Protein AF-A0A1X1XC14-F1 (afdb_monomer)

Nearest PDB structures (foldseek):
  6lfa-assembly1_A-2  TM=9.780E-01  e=1.705E-02  Mycobacterium tuberculosis H37Rv
  1s1u-assembly1_B  TM=3.753E-01  e=6.904E+00  Human immunodeficiency virus 1
  8sts-assembly2_B  TM=3.053E-01  e=6.059E+00  Human immunodeficiency virus 1

Structure (mmCIF, N/CA/C/O backbone):
data_AF-A0A1X1XC14-F1
#
_entry.id   AF-A0A1X1XC14-F1
#
loop_
_atom_site.group_PDB
_atom_site.id
_atom_site.type_symbol
_atom_site.label_atom_id
_atom_site.label_alt_id
_atom_site.label_comp_id
_atom_site.label_asym_id
_atom_site.label_entity_id
_atom_site.label_seq_id
_atom_site.pdbx_PDB_ins_code
_atom_site.Cartn_x
_atom_site.Cartn_y
_atom_site.Cartn_z
_atom_site.occupancy
_atom_site.B_iso_or_equiv
_atom_site.auth_seq_id
_atom_site.auth_comp_id
_atom_site.auth_asym_id
_atom_site.auth_atom_id
_atom_site.pdbx_PDB_model_num
ATOM 1 N N . MET A 1 1 ? 21.213 -10.785 42.643 1.00 39.12 1 MET A N 1
ATOM 2 C CA . MET A 1 1 ? 22.080 -10.947 41.452 1.00 39.12 1 MET A CA 1
ATOM 3 C C . MET A 1 1 ? 21.983 -12.392 40.972 1.00 39.12 1 MET A C 1
ATOM 5 O O . MET A 1 1 ? 22.169 -13.241 41.832 1.00 39.12 1 MET A O 1
ATOM 9 N N . PRO A 1 2 ? 21.791 -12.717 39.679 1.00 50.91 2 PRO A N 1
ATOM 10 C CA . PRO A 1 2 ? 21.086 -12.012 38.606 1.00 50.91 2 PRO A CA 1
ATOM 11 C C . PRO A 1 2 ? 20.034 -12.882 37.859 1.00 50.91 2 PRO A C 1
ATOM 13 O O . PRO A 1 2 ? 20.055 -14.106 37.877 1.00 50.91 2 PRO A O 1
ATOM 16 N N . LEU A 1 3 ? 19.113 -12.162 37.211 1.00 58.91 3 LEU A N 1
ATOM 17 C CA . LEU A 1 3 ? 18.437 -12.394 35.928 1.00 58.91 3 LEU A CA 1
ATOM 18 C C . LEU A 1 3 ? 18.357 -13.814 35.339 1.00 58.91 3 LEU A C 1
ATOM 20 O O . LEU A 1 3 ? 19.341 -14.289 34.798 1.00 58.91 3 LEU A O 1
ATOM 24 N N . PHE A 1 4 ? 17.129 -14.314 35.161 1.00 53.38 4 PHE A N 1
ATOM 25 C CA . PHE A 1 4 ? 16.696 -14.895 33.879 1.00 53.38 4 PHE A CA 1
ATOM 26 C C . PHE A 1 4 ? 15.209 -14.592 33.660 1.00 53.38 4 PHE A C 1
ATOM 28 O O . PHE A 1 4 ? 14.324 -15.409 33.911 1.00 53.38 4 PHE A O 1
ATOM 35 N N . ARG A 1 5 ? 14.920 -13.373 33.184 1.00 64.69 5 ARG A N 1
ATOM 36 C CA . ARG A 1 5 ? 13.634 -13.073 32.547 1.00 64.69 5 ARG A CA 1
ATOM 37 C C . ARG A 1 5 ? 13.595 -13.918 31.276 1.00 64.69 5 ARG A C 1
ATOM 39 O O . ARG A 1 5 ? 14.237 -13.566 30.287 1.00 64.69 5 ARG A O 1
ATOM 46 N N . LYS A 1 6 ? 12.917 -15.072 31.345 1.00 59.19 6 LYS A N 1
ATOM 47 C CA . LYS A 1 6 ? 12.575 -15.882 30.173 1.00 59.19 6 LYS A CA 1
ATOM 48 C C . LYS A 1 6 ? 12.054 -14.924 29.111 1.00 59.19 6 LYS A C 1
ATOM 50 O O . LYS A 1 6 ? 11.140 -14.145 29.376 1.00 59.19 6 LYS A O 1
ATOM 55 N N . ARG A 1 7 ? 12.714 -14.943 27.955 1.00 55.62 7 ARG A N 1
ATOM 56 C CA . ARG A 1 7 ? 12.279 -14.231 26.761 1.00 55.62 7 ARG A CA 1
ATOM 57 C C . ARG A 1 7 ? 10.810 -14.569 26.565 1.00 55.62 7 ARG A C 1
ATOM 59 O O . ARG A 1 7 ? 10.479 -15.7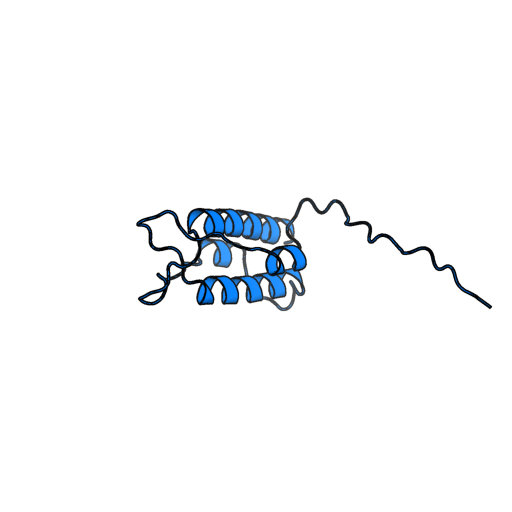33 26.354 1.00 55.62 7 ARG A O 1
ATOM 66 N N . GLN A 1 8 ? 9.958 -13.559 26.704 1.00 43.19 8 GLN A N 1
ATOM 67 C CA . GLN A 1 8 ? 8.613 -13.601 26.171 1.00 43.19 8 GLN A CA 1
ATOM 68 C C . GLN A 1 8 ? 8.830 -13.837 24.676 1.00 43.19 8 GLN A C 1
ATOM 70 O O . GLN A 1 8 ? 9.283 -12.942 23.962 1.00 43.19 8 GLN A O 1
ATOM 75 N N . ALA A 1 9 ? 8.655 -15.081 24.230 1.00 45.94 9 ALA A N 1
ATOM 76 C CA . ALA A 1 9 ? 8.328 -15.313 22.842 1.00 45.94 9 ALA A CA 1
ATOM 77 C C . ALA A 1 9 ? 7.111 -14.423 22.613 1.00 45.94 9 ALA A C 1
ATOM 79 O O . ALA A 1 9 ? 6.122 -14.554 23.337 1.00 45.94 9 ALA A O 1
ATOM 80 N N . ALA A 1 10 ? 7.243 -13.435 21.733 1.00 47.22 10 ALA A N 1
ATOM 81 C CA . ALA A 1 10 ? 6.074 -12.789 21.187 1.00 47.22 10 ALA A CA 1
ATOM 82 C C . ALA A 1 10 ? 5.247 -13.940 20.614 1.00 47.22 10 ALA A C 1
ATOM 84 O O . ALA A 1 10 ? 5.643 -14.556 19.626 1.00 47.22 10 ALA A O 1
ATOM 85 N N . GLU A 1 11 ? 4.187 -14.325 21.324 1.00 40.16 11 GLU A N 1
ATOM 86 C CA . GLU A 1 11 ? 3.065 -15.004 20.706 1.00 40.16 11 GLU A CA 1
ATOM 87 C C . GLU A 1 11 ? 2.705 -14.106 19.536 1.00 40.16 11 GLU A C 1
ATOM 89 O O . GLU A 1 11 ? 2.162 -13.024 19.731 1.00 40.16 11 GLU A O 1
ATOM 94 N N . VAL A 1 12 ? 3.128 -14.502 18.337 1.00 51.22 12 VAL A N 1
ATOM 95 C CA . VAL A 1 12 ? 2.532 -14.005 17.110 1.00 51.22 12 VAL A CA 1
ATOM 96 C C . VAL A 1 12 ? 1.104 -14.522 17.221 1.00 51.22 12 VAL A C 1
ATOM 98 O O . VAL A 1 12 ? 0.910 -15.742 17.168 1.00 51.22 12 VAL A O 1
ATOM 101 N N . PRO A 1 13 ? 0.113 -13.669 17.524 1.00 47.44 13 PRO A N 1
ATOM 102 C CA . PRO A 1 13 ? -1.241 -14.158 17.677 1.00 47.44 13 PRO A CA 1
ATOM 103 C C . PRO A 1 13 ? -1.666 -14.736 16.321 1.00 47.44 13 PRO A C 1
ATOM 105 O O . PRO A 1 13 ? -1.127 -14.324 15.288 1.00 47.44 13 PRO A O 1
ATOM 108 N N . PRO A 1 14 ? -2.627 -15.668 16.271 1.00 44.06 14 PRO A N 1
ATOM 109 C CA . PRO A 1 14 ? -3.179 -16.171 15.019 1.00 44.06 14 PRO A CA 1
ATOM 110 C C . PRO A 1 14 ? -4.040 -15.082 14.359 1.00 44.06 14 PRO A C 1
ATOM 112 O O . PRO A 1 14 ? -5.255 -15.212 14.225 1.00 44.06 14 PRO A O 1
ATOM 115 N N . HIS A 1 15 ? -3.442 -13.960 13.966 1.00 46.56 15 HIS A N 1
ATOM 116 C CA . HIS A 1 15 ? -4.108 -12.973 13.144 1.00 46.56 15 HIS A CA 1
ATOM 117 C C . HIS A 1 15 ? -4.117 -13.522 11.725 1.00 46.56 15 HIS A C 1
ATOM 119 O O . HIS A 1 15 ? -3.171 -13.370 10.964 1.00 46.56 15 HIS A O 1
ATOM 125 N N . SER A 1 16 ? -5.231 -14.152 11.359 1.00 57.75 16 SER A N 1
ATOM 126 C CA . SER A 1 16 ? -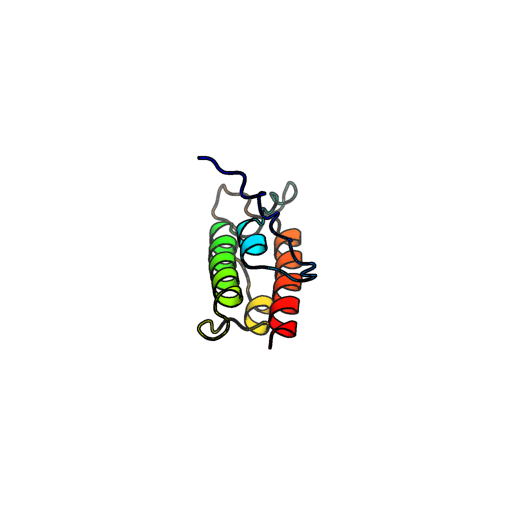5.572 -14.472 9.967 1.00 57.75 16 SER A CA 1
ATOM 127 C C . SER A 1 16 ? -5.827 -13.205 9.125 1.00 57.75 16 SER A C 1
ATOM 129 O O . SER A 1 16 ? -6.638 -13.226 8.207 1.00 57.75 16 SER A O 1
ATOM 131 N N . GLY A 1 17 ? -5.184 -12.080 9.450 1.00 64.25 17 GLY A N 1
ATOM 132 C CA . GLY A 1 17 ? -5.427 -10.793 8.822 1.00 64.25 17 GLY A CA 1
ATOM 133 C C . GLY A 1 17 ? -4.201 -9.888 8.879 1.00 64.25 17 GLY A C 1
ATOM 134 O O . GLY A 1 17 ? -3.499 -9.858 9.885 1.00 64.25 17 GLY A O 1
ATOM 135 N N . LEU A 1 18 ? -3.987 -9.145 7.790 1.00 80.81 18 LEU A N 1
ATOM 136 C CA . LEU A 1 18 ? -2.879 -8.207 7.592 1.00 80.81 18 LEU A CA 1
ATOM 137 C C . LEU A 1 18 ? -2.660 -7.295 8.807 1.00 80.81 18 LEU A C 1
ATOM 139 O O .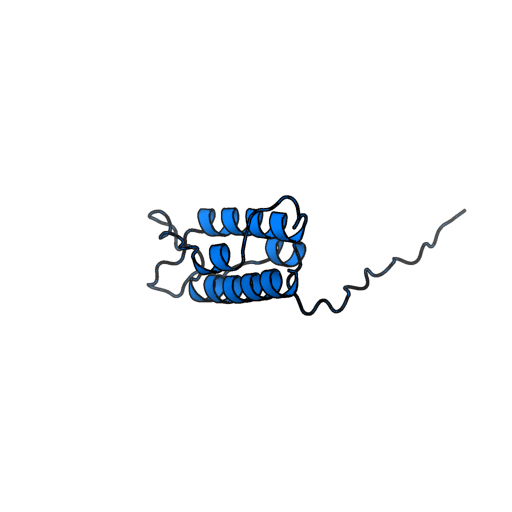 LEU A 1 18 ? -3.587 -6.599 9.250 1.00 80.81 18 LEU A O 1
ATOM 143 N N . THR A 1 19 ? -1.431 -7.303 9.324 1.00 83.50 19 THR A N 1
ATOM 144 C CA . THR A 1 19 ? -0.940 -6.368 10.343 1.00 83.50 19 THR A CA 1
ATOM 145 C C . THR A 1 19 ? -0.151 -5.226 9.687 1.00 83.50 19 THR A C 1
ATOM 147 O O . THR A 1 19 ? 0.340 -5.388 8.570 1.00 83.50 19 THR A O 1
ATOM 150 N N . PRO A 1 20 ? -0.003 -4.056 10.338 1.00 83.50 20 PRO A N 1
ATOM 151 C CA . PRO A 1 20 ? 0.859 -2.989 9.817 1.00 83.50 20 PRO A CA 1
ATOM 152 C C . PRO A 1 20 ? 2.315 -3.448 9.624 1.00 83.50 20 PRO A C 1
ATOM 154 O O . PRO A 1 20 ? 2.985 -3.003 8.698 1.00 83.50 20 PRO A O 1
ATOM 157 N N . GLU A 1 21 ? 2.799 -4.379 10.449 1.00 83.38 21 GLU A N 1
ATOM 158 C CA . GLU A 1 21 ? 4.136 -4.965 10.304 1.00 83.38 21 GLU A CA 1
ATOM 159 C C . GLU A 1 21 ? 4.260 -5.817 9.033 1.00 83.38 21 GLU A C 1
ATOM 161 O O . GLU A 1 21 ? 5.282 -5.735 8.354 1.00 83.38 21 GLU A O 1
ATOM 166 N N . ASP A 1 22 ? 3.213 -6.568 8.669 1.00 85.38 22 ASP A N 1
ATOM 167 C CA . ASP A 1 22 ? 3.159 -7.310 7.401 1.00 85.38 22 ASP A CA 1
ATOM 168 C C . ASP A 1 22 ? 3.166 -6.366 6.194 1.00 85.38 22 ASP A C 1
ATOM 170 O O . ASP A 1 22 ? 3.828 -6.647 5.198 1.00 85.38 22 ASP A O 1
ATOM 174 N N . VAL A 1 23 ? 2.453 -5.235 6.284 1.00 86.81 23 VAL A N 1
ATOM 175 C CA . VAL A 1 23 ? 2.436 -4.213 5.224 1.00 86.81 23 VAL A CA 1
ATOM 176 C C . VAL A 1 23 ? 3.822 -3.613 5.034 1.00 86.81 23 VAL A C 1
ATOM 178 O O . VAL A 1 23 ? 4.279 -3.484 3.907 1.00 86.81 23 VAL A O 1
ATOM 181 N N . ARG A 1 24 ? 4.527 -3.310 6.125 1.00 81.44 24 ARG A N 1
ATOM 182 C CA . ARG A 1 24 ? 5.884 -2.758 6.070 1.00 81.44 24 ARG A CA 1
ATOM 183 C C . ARG A 1 24 ? 6.934 -3.770 5.603 1.00 81.44 24 ARG A C 1
ATOM 185 O O . ARG A 1 24 ? 7.953 -3.391 5.033 1.00 81.44 24 ARG A O 1
ATOM 192 N N . GLY 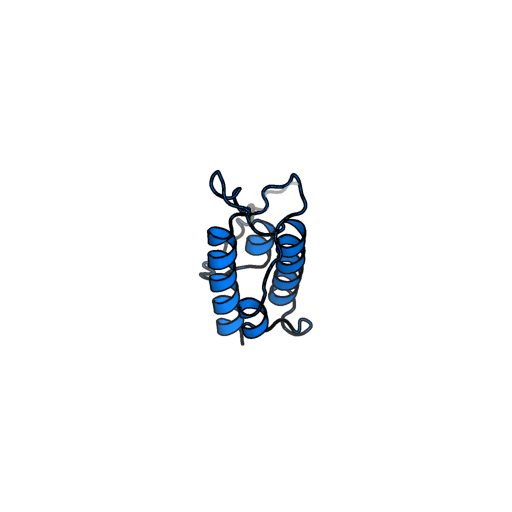A 1 25 ? 6.724 -5.048 5.907 1.00 80.62 25 GLY A N 1
ATOM 193 C CA . GLY A 1 25 ? 7.623 -6.139 5.536 1.00 80.62 25 GLY A CA 1
ATOM 194 C C . GLY A 1 25 ? 7.375 -6.714 4.142 1.00 80.62 25 GLY A C 1
ATOM 195 O O . GLY A 1 25 ? 8.133 -7.590 3.720 1.00 80.62 25 GLY A O 1
ATOM 196 N N . VAL A 1 26 ? 6.326 -6.271 3.440 1.00 85.38 26 VAL A N 1
ATOM 197 C CA . VAL A 1 26 ? 5.999 -6.791 2.112 1.00 85.38 26 VAL A CA 1
ATOM 198 C C . VAL A 1 26 ? 7.099 -6.420 1.119 1.00 85.38 26 VAL A C 1
ATOM 200 O O . VAL A 1 26 ? 7.581 -5.291 1.077 1.00 85.38 26 VAL A O 1
ATOM 203 N N . ALA A 1 27 ? 7.512 -7.392 0.313 1.00 82.62 27 ALA A N 1
ATOM 204 C CA . ALA A 1 27 ? 8.457 -7.183 -0.769 1.00 82.62 27 ALA A CA 1
ATOM 205 C C . ALA A 1 27 ? 7.849 -7.751 -2.048 1.00 82.62 27 ALA A C 1
ATOM 207 O O . ALA A 1 27 ? 7.617 -8.956 -2.142 1.00 82.62 27 ALA A O 1
ATOM 208 N N . PHE A 1 28 ? 7.590 -6.882 -3.021 1.00 87.06 28 PHE A N 1
ATOM 209 C CA . PHE A 1 28 ? 7.081 -7.286 -4.327 1.00 87.06 28 PHE A CA 1
ATOM 210 C C . PHE A 1 28 ? 8.233 -7.641 -5.268 1.00 87.06 28 PHE A C 1
ATOM 212 O O . PHE A 1 28 ? 9.291 -7.001 -5.266 1.00 87.06 28 PHE A O 1
ATOM 219 N N . SER A 1 29 ? 8.036 -8.655 -6.107 1.00 85.62 29 SER A N 1
ATOM 220 C CA . SER A 1 29 ? 9.023 -9.034 -7.110 1.00 85.62 29 SER A CA 1
ATOM 221 C C . SER A 1 29 ? 8.989 -8.081 -8.301 1.00 85.62 29 SER A C 1
ATOM 223 O O . SER A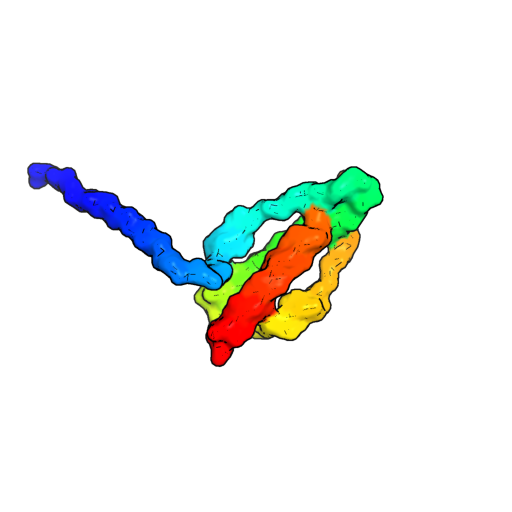 1 29 ? 8.046 -7.321 -8.532 1.00 85.62 29 SER A O 1
ATOM 225 N N . LYS A 1 30 ? 10.044 -8.145 -9.116 1.00 83.88 30 LYS A N 1
ATOM 226 C CA . LYS A 1 30 ? 10.075 -7.449 -10.406 1.00 83.88 30 LYS A CA 1
ATOM 227 C C . LYS A 1 30 ? 9.058 -8.082 -11.363 1.00 83.88 30 LYS A C 1
ATOM 229 O O . LYS A 1 30 ? 8.914 -9.306 -11.352 1.00 83.88 30 LYS A O 1
ATOM 234 N N . PRO A 1 31 ? 8.423 -7.289 -12.240 1.00 81.62 31 PRO A N 1
ATOM 235 C CA . PRO A 1 31 ? 7.490 -7.812 -13.224 1.00 81.62 31 PRO A CA 1
ATOM 236 C C . PRO A 1 31 ? 8.178 -8.797 -14.180 1.00 81.62 31 PRO A C 1
ATOM 238 O O . PRO A 1 31 ? 9.397 -8.707 -14.409 1.00 81.62 31 PRO A O 1
ATOM 241 N N . PRO A 1 32 ? 7.402 -9.720 -14.777 1.00 76.44 32 PRO A N 1
ATOM 242 C CA . PRO A 1 32 ? 7.913 -10.661 -15.761 1.00 76.44 32 PRO A CA 1
ATOM 243 C C . PRO A 1 32 ? 8.576 -9.941 -16.942 1.00 76.44 32 PRO A C 1
ATOM 245 O O . PRO A 1 32 ? 8.244 -8.805 -17.295 1.00 76.44 32 PRO A O 1
ATOM 248 N N . ILE A 1 33 ? 9.547 -10.618 -17.559 1.00 74.31 33 ILE A N 1
ATOM 249 C CA . ILE A 1 33 ? 10.356 -10.065 -18.651 1.00 74.31 33 ILE A CA 1
ATOM 250 C C . ILE A 1 33 ? 9.440 -9.540 -19.767 1.00 74.31 33 ILE A C 1
ATOM 252 O O . ILE A 1 33 ? 8.608 -10.271 -20.293 1.00 74.31 33 ILE A O 1
ATOM 256 N N . GLY A 1 34 ? 9.617 -8.268 -20.136 1.00 70.50 34 GLY A N 1
ATOM 257 C CA . GLY A 1 34 ? 8.852 -7.613 -21.202 1.00 70.50 34 GLY A CA 1
ATOM 258 C C . GLY A 1 34 ? 7.591 -6.875 -20.741 1.00 70.50 34 GLY A C 1
ATOM 259 O O . GLY A 1 34 ? 7.031 -6.124 -21.537 1.00 70.50 34 GLY A O 1
ATOM 260 N N . LYS A 1 35 ? 7.176 -7.006 -19.473 1.00 73.62 35 LYS A N 1
ATOM 261 C CA . LYS A 1 35 ? 6.115 -6.176 -18.887 1.00 73.62 35 LYS A CA 1
ATOM 262 C C . LYS A 1 35 ? 6.684 -4.983 -18.120 1.00 73.62 35 LYS A C 1
ATOM 264 O O . LYS A 1 35 ? 7.806 -5.016 -17.614 1.00 73.62 35 LYS A O 1
ATOM 269 N N . ARG A 1 36 ? 5.900 -3.906 -18.072 1.00 77.12 36 ARG A N 1
ATOM 270 C CA . ARG A 1 36 ? 6.144 -2.753 -17.201 1.00 77.12 36 ARG A CA 1
ATOM 271 C C . ARG A 1 36 ? 5.255 -2.934 -15.987 1.00 77.12 36 ARG A C 1
ATOM 273 O O . ARG A 1 36 ? 4.064 -3.102 -16.180 1.00 77.12 36 ARG A O 1
ATOM 280 N N . GLY A 1 37 ? 5.855 -2.932 -14.807 1.00 87.12 37 GLY A N 1
ATOM 281 C CA . GLY A 1 37 ? 5.135 -3.065 -13.554 1.00 87.12 37 GLY A CA 1
ATOM 282 C C . GLY A 1 37 ? 4.429 -1.777 -13.135 1.00 87.12 37 GLY A C 1
ATOM 283 O O . GLY A 1 37 ? 4.340 -0.829 -13.920 1.00 87.12 37 GLY A O 1
ATOM 284 N N . TYR A 1 38 ? 4.034 -1.713 -11.866 1.00 90.06 38 TYR A N 1
ATOM 285 C CA . TYR A 1 38 ? 3.635 -0.474 -11.201 1.00 90.06 38 TYR A CA 1
ATOM 286 C C . TYR A 1 38 ? 4.835 0.310 -10.677 1.00 90.06 38 TYR A C 1
ATOM 288 O O . TYR A 1 38 ? 5.907 -0.244 -10.426 1.00 90.06 38 TYR A O 1
ATOM 296 N N . ASN A 1 39 ? 4.662 1.620 -10.528 1.00 89.00 39 ASN A N 1
ATOM 297 C CA . ASN A 1 39 ? 5.676 2.487 -9.955 1.00 89.00 39 ASN A CA 1
ATOM 298 C C . ASN A 1 39 ? 5.930 2.145 -8.478 1.00 89.00 39 ASN A C 1
ATOM 300 O O . ASN A 1 39 ? 5.035 2.290 -7.651 1.00 89.00 39 ASN A O 1
ATOM 304 N N . GLU A 1 40 ? 7.163 1.736 -8.167 1.00 87.31 40 GLU A N 1
ATOM 305 C CA . GLU A 1 40 ? 7.609 1.393 -6.809 1.00 87.31 40 GLU A CA 1
ATOM 306 C C . GLU A 1 40 ? 7.315 2.534 -5.830 1.00 87.31 40 GLU A C 1
ATOM 308 O O . GLU A 1 40 ? 6.708 2.302 -4.793 1.00 87.31 40 GLU A O 1
ATOM 313 N N . ASP A 1 41 ? 7.612 3.779 -6.220 1.00 88.62 41 ASP A N 1
ATOM 314 C CA . ASP A 1 41 ? 7.424 4.949 -5.359 1.00 88.62 41 ASP A CA 1
ATOM 315 C C . ASP A 1 41 ? 5.941 5.204 -5.012 1.00 88.62 41 ASP A C 1
ATOM 317 O O . ASP A 1 41 ? 5.624 5.652 -3.911 1.00 88.62 41 ASP A O 1
ATOM 321 N N . GLU A 1 42 ? 5.009 4.929 -5.936 1.00 90.19 42 GLU A N 1
ATOM 322 C CA . GLU A 1 42 ? 3.572 5.097 -5.664 1.00 90.19 42 GLU A CA 1
ATOM 323 C C . GLU A 1 42 ? 3.008 3.951 -4.829 1.00 90.19 42 GLU A C 1
ATOM 325 O O . GLU A 1 42 ? 2.154 4.183 -3.971 1.00 90.19 42 GLU A O 1
ATOM 330 N N . VAL A 1 43 ? 3.488 2.729 -5.069 1.00 89.69 43 VAL A N 1
ATOM 331 C CA . VAL A 1 43 ? 3.114 1.562 -4.271 1.00 89.69 43 VAL A CA 1
ATOM 332 C C . VAL A 1 43 ? 3.605 1.747 -2.836 1.00 89.69 43 VAL A C 1
ATOM 334 O O . VAL A 1 43 ? 2.800 1.628 -1.918 1.00 89.69 43 VAL A O 1
ATOM 337 N N . ASP A 1 44 ? 4.865 2.136 -2.636 1.00 88.75 44 ASP A N 1
ATOM 338 C CA . ASP A 1 44 ? 5.443 2.385 -1.310 1.00 88.75 44 ASP A CA 1
ATOM 339 C C . ASP A 1 44 ? 4.681 3.487 -0.561 1.00 88.75 44 ASP A C 1
ATOM 341 O O . ASP A 1 44 ? 4.244 3.288 0.573 1.00 88.75 44 ASP A O 1
ATOM 345 N N . ALA A 1 45 ? 4.404 4.618 -1.221 1.00 90.00 45 ALA A N 1
ATOM 346 C CA . ALA A 1 45 ? 3.623 5.701 -0.623 1.00 90.00 45 ALA A CA 1
ATOM 347 C C . ALA A 1 45 ? 2.196 5.269 -0.240 1.00 90.00 45 ALA A C 1
ATOM 349 O O . ALA A 1 45 ? 1.603 5.807 0.701 1.00 90.00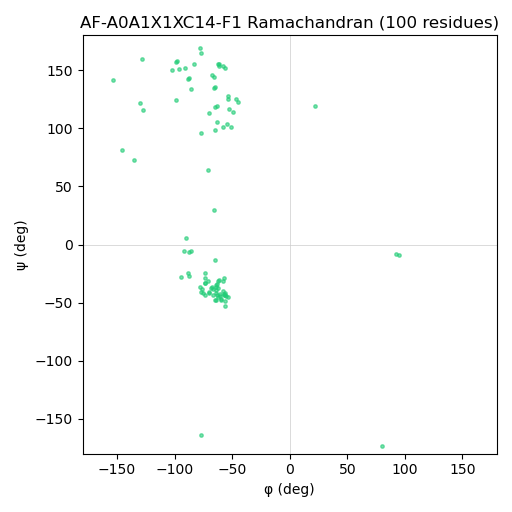 45 ALA A O 1
ATOM 350 N N . PHE A 1 46 ? 1.612 4.321 -0.974 1.00 89.88 46 PHE A N 1
ATOM 351 C CA . PHE A 1 46 ? 0.317 3.750 -0.635 1.00 89.88 46 PHE A CA 1
ATOM 352 C C . PHE A 1 46 ? 0.411 2.778 0.546 1.00 89.88 46 PHE A C 1
ATOM 354 O O . PHE A 1 46 ? -0.437 2.841 1.438 1.00 89.88 46 PHE A O 1
ATOM 361 N N . LEU A 1 47 ? 1.447 1.935 0.599 1.00 89.31 47 LEU A N 1
ATOM 362 C CA . LEU A 1 47 ? 1.709 1.047 1.733 1.00 89.31 47 LEU A CA 1
ATOM 363 C C . LEU A 1 47 ? 1.856 1.829 3.042 1.00 89.31 47 LEU A C 1
ATOM 365 O O . LEU A 1 47 ? 1.249 1.433 4.034 1.00 89.31 47 LEU A O 1
ATOM 369 N N . ASP A 1 48 ? 2.558 2.966 3.037 1.00 89.44 48 ASP A N 1
ATOM 370 C CA . ASP A 1 48 ? 2.662 3.860 4.201 1.00 89.44 48 ASP A CA 1
ATOM 371 C C . ASP A 1 48 ? 1.278 4.313 4.702 1.00 89.44 48 ASP A C 1
ATOM 373 O O . ASP A 1 48 ? 0.985 4.281 5.901 1.00 89.44 48 ASP A O 1
ATOM 377 N N . ARG A 1 49 ? 0.371 4.683 3.787 1.00 88.44 49 ARG A N 1
ATOM 378 C CA . ARG A 1 49 ? -0.999 5.081 4.157 1.00 88.44 49 ARG A CA 1
ATOM 379 C C . ARG A 1 49 ? -1.817 3.911 4.695 1.00 88.44 49 ARG A C 1
ATOM 381 O O . ARG A 1 49 ? -2.624 4.101 5.605 1.00 88.44 49 ARG A O 1
ATOM 388 N N . VAL A 1 50 ? -1.641 2.714 4.134 1.00 88.56 50 VAL A N 1
ATOM 389 C CA . VAL A 1 50 ? -2.294 1.495 4.629 1.00 88.56 50 VAL A CA 1
ATOM 390 C C . VAL A 1 50 ? -1.768 1.136 6.016 1.00 88.56 50 VAL A C 1
ATOM 392 O O . VAL A 1 50 ? -2.569 0.828 6.896 1.00 88.56 50 VAL A O 1
ATOM 395 N N . GLU A 1 51 ? -0.455 1.212 6.244 1.00 88.88 51 GLU A N 1
ATOM 396 C CA . GLU A 1 51 ? 0.154 1.009 7.561 1.00 88.88 51 GLU A CA 1
ATOM 397 C C . GLU A 1 51 ? -0.460 1.975 8.579 1.00 88.88 51 GLU A C 1
ATOM 399 O O . GLU A 1 51 ? -0.918 1.548 9.643 1.00 88.88 51 GLU A O 1
ATOM 404 N N . GLU A 1 52 ? -0.536 3.263 8.234 1.00 88.00 52 GLU A N 1
ATOM 405 C CA . GLU A 1 52 ? -1.135 4.277 9.096 1.00 88.00 52 GLU A CA 1
ATOM 406 C C . GLU A 1 52 ? -2.612 3.975 9.378 1.00 88.00 52 GLU A C 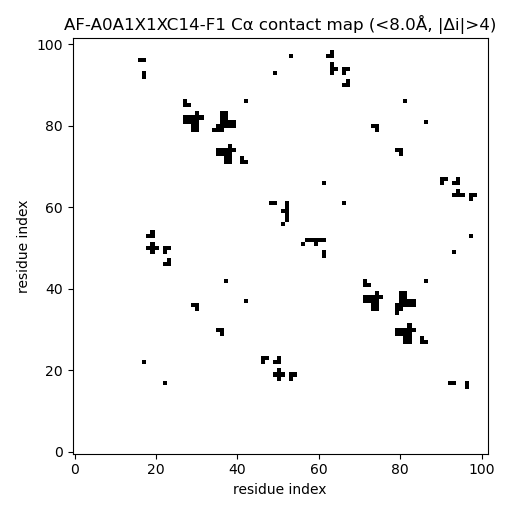1
ATOM 408 O O . GLU A 1 52 ? -3.028 4.029 10.535 1.00 88.00 52 GLU A O 1
ATOM 413 N N . ALA A 1 53 ? -3.381 3.551 8.370 1.00 86.19 53 ALA A N 1
ATOM 414 C CA . ALA A 1 53 ? -4.779 3.156 8.534 1.00 86.19 53 ALA A CA 1
ATOM 415 C C . ALA A 1 53 ? -4.960 1.922 9.422 1.00 86.19 53 ALA A C 1
ATOM 417 O O . ALA A 1 53 ? -5.901 1.855 10.217 1.00 86.19 53 ALA A O 1
ATOM 418 N N . LEU A 1 54 ? -4.045 0.955 9.339 1.00 83.19 54 LEU A N 1
ATOM 419 C CA . LEU A 1 54 ? -4.057 -0.224 10.199 1.00 83.19 54 LEU A CA 1
ATOM 420 C C . LEU A 1 54 ? -3.610 0.093 11.629 1.00 83.19 54 LEU A C 1
ATOM 422 O O . LEU A 1 54 ? -4.108 -0.542 12.563 1.00 83.19 54 LEU A O 1
ATOM 426 N N . ARG A 1 55 ? -2.690 1.048 11.806 1.00 85.00 55 ARG A N 1
ATOM 427 C CA . ARG A 1 55 ? -2.199 1.509 13.111 1.00 85.00 55 ARG A CA 1
ATOM 428 C C . ARG A 1 55 ? -3.201 2.432 13.804 1.00 85.00 55 ARG A C 1
ATOM 430 O O . ARG A 1 55 ? -3.376 2.326 15.017 1.00 85.00 55 ARG A O 1
ATOM 437 N N . ASN A 1 56 ? -3.842 3.337 13.067 1.00 83.62 56 ASN A N 1
ATOM 438 C CA . ASN A 1 56 ? -4.758 4.342 13.597 1.00 83.62 56 ASN A CA 1
ATOM 439 C C . ASN A 1 56 ? -6.048 4.472 12.760 1.00 83.62 56 ASN A C 1
ATOM 441 O O . ASN A 1 56 ? -6.290 5.497 12.117 1.00 83.62 56 ASN A O 1
ATOM 445 N N . PRO A 1 57 ? -6.955 3.485 12.847 1.00 74.44 57 PRO A N 1
ATOM 446 C CA . PRO A 1 57 ? -8.178 3.449 12.040 1.00 74.44 57 PRO A CA 1
ATOM 447 C C . PRO A 1 57 ? -9.166 4.593 12.325 1.00 74.44 57 PRO A C 1
ATOM 449 O O . PRO A 1 57 ? -10.107 4.790 11.564 1.00 74.44 57 PRO A O 1
ATOM 452 N N . ARG A 1 58 ? -8.996 5.342 13.425 1.00 74.69 58 ARG A N 1
ATOM 453 C CA . ARG A 1 58 ? -9.829 6.517 13.744 1.00 74.69 58 ARG A CA 1
ATOM 454 C C . ARG A 1 58 ? -9.297 7.819 13.152 1.00 74.69 58 ARG A C 1
ATOM 456 O O . ARG A 1 58 ? -10.078 8.753 13.002 1.00 74.69 58 ARG A O 1
ATOM 463 N N . ALA A 1 59 ? -7.997 7.901 12.877 1.00 74.94 59 ALA A N 1
ATOM 464 C CA . ALA A 1 59 ? -7.382 9.086 12.282 1.00 74.94 59 ALA A CA 1
ATOM 465 C C . ALA A 1 59 ? -7.279 8.977 10.759 1.00 74.94 59 ALA A C 1
ATOM 467 O O . ALA A 1 59 ? -7.308 9.994 10.071 1.00 74.94 59 ALA A O 1
ATOM 468 N N . SER A 1 60 ? -7.182 7.757 10.232 1.00 75.19 60 SER A N 1
ATOM 469 C CA . SER A 1 60 ? -7.040 7.535 8.800 1.00 75.19 60 SER A CA 1
ATOM 470 C C . SER A 1 60 ? -8.395 7.491 8.098 1.00 75.19 60 SER A C 1
ATOM 472 O O . SER A 1 60 ? -9.323 6.804 8.518 1.00 75.19 60 SER A O 1
ATOM 474 N N . THR A 1 61 ? -8.493 8.206 6.981 1.00 78.50 61 THR A N 1
ATOM 475 C CA . THR A 1 61 ? -9.684 8.263 6.119 1.00 78.50 61 THR A CA 1
ATOM 476 C C . THR A 1 61 ? -9.690 7.193 5.027 1.00 78.50 61 THR A C 1
ATOM 478 O O . THR A 1 61 ? -10.579 7.197 4.181 1.00 78.50 61 THR A O 1
ATOM 481 N N . LEU A 1 62 ? -8.713 6.283 5.031 1.00 85.00 62 LEU A N 1
ATOM 482 C CA . LEU A 1 62 ? -8.531 5.278 3.991 1.00 85.00 62 LEU A CA 1
ATOM 483 C C . LEU A 1 62 ? -9.654 4.235 4.054 1.00 85.00 62 LEU A C 1
ATOM 485 O O . LEU A 1 62 ? -9.762 3.481 5.025 1.00 85.00 62 LEU A O 1
ATOM 489 N N . THR A 1 63 ? -10.511 4.199 3.034 1.00 85.62 63 THR A N 1
ATOM 490 C CA . THR A 1 63 ? -11.611 3.232 2.961 1.00 85.62 63 THR A CA 1
ATOM 491 C C . THR A 1 63 ? -11.247 2.044 2.068 1.00 85.62 63 THR A C 1
ATOM 493 O O . THR A 1 63 ? -10.418 2.182 1.171 1.00 85.62 63 THR A O 1
ATOM 496 N N . PRO A 1 64 ? -11.885 0.869 2.236 1.00 85.62 64 PRO A N 1
ATOM 497 C CA . PRO A 1 64 ? -11.706 -0.239 1.293 1.00 85.62 64 PRO A CA 1
ATOM 498 C C . PRO A 1 64 ? -12.062 0.148 -0.156 1.00 85.62 64 PRO A C 1
ATOM 500 O O . PRO A 1 64 ? -1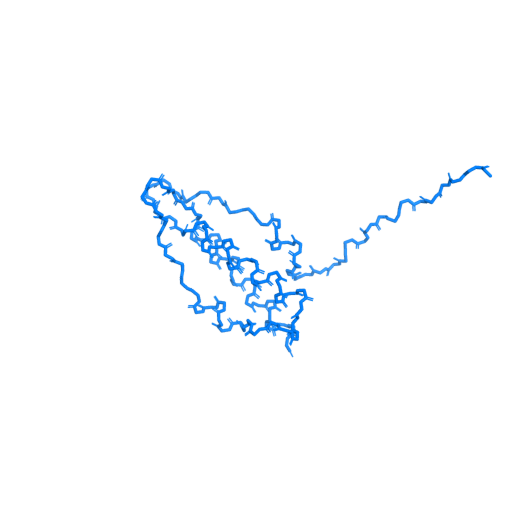1.470 -0.375 -1.093 1.00 85.62 64 PRO A O 1
ATOM 503 N N . ALA A 1 65 ? -12.976 1.105 -0.357 1.00 86.69 65 ALA A N 1
ATOM 504 C CA . ALA A 1 65 ? -13.282 1.623 -1.689 1.00 86.69 65 ALA A CA 1
ATOM 505 C C . ALA A 1 65 ? -12.108 2.416 -2.291 1.00 86.69 65 ALA A C 1
ATOM 507 O O . ALA A 1 65 ? -11.857 2.287 -3.486 1.00 86.69 65 ALA A O 1
ATOM 508 N N . ASP A 1 66 ? -11.365 3.175 -1.476 1.00 88.69 66 ASP A N 1
ATOM 509 C CA . ASP A 1 66 ? -10.141 3.859 -1.915 1.00 88.69 66 ASP A CA 1
ATOM 510 C C . ASP A 1 66 ? -9.060 2.854 -2.321 1.00 88.69 66 ASP A C 1
ATOM 512 O O . ASP A 1 66 ? -8.418 3.041 -3.349 1.00 88.69 66 ASP A O 1
ATOM 516 N N . VAL A 1 67 ? -8.897 1.762 -1.559 1.00 88.94 67 VAL 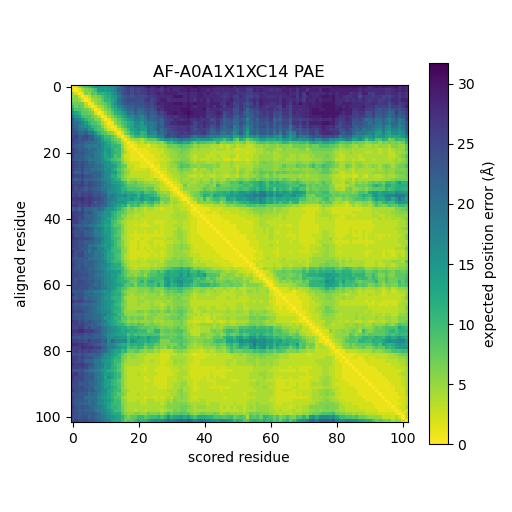A N 1
ATOM 517 C CA . VAL A 1 67 ? -7.946 0.686 -1.894 1.00 88.94 67 VAL A CA 1
ATOM 518 C C . VAL A 1 67 ? -8.280 0.055 -3.237 1.00 88.94 67 VAL A C 1
ATOM 520 O O . VAL A 1 67 ? -7.395 -0.132 -4.058 1.00 88.94 67 VAL A O 1
ATOM 523 N N . ARG A 1 68 ? -9.558 -0.230 -3.494 1.00 86.12 68 ARG A N 1
ATOM 524 C CA . ARG A 1 68 ? -9.984 -0.834 -4.760 1.00 86.12 68 ARG A CA 1
ATOM 525 C C . ARG A 1 68 ? -9.954 0.135 -5.943 1.00 86.12 68 ARG A C 1
ATOM 527 O O . ARG A 1 68 ? -9.813 -0.295 -7.083 1.00 86.12 68 ARG A O 1
ATOM 534 N N . SER A 1 69 ? -10.148 1.428 -5.692 1.00 86.06 69 SER A N 1
ATOM 535 C CA . SER A 1 69 ? -10.135 2.457 -6.734 1.00 86.06 69 SER A CA 1
ATOM 536 C C . SER A 1 69 ? -8.734 3.001 -7.023 1.00 86.06 69 SER A C 1
ATOM 538 O O . SER A 1 69 ? -8.593 3.818 -7.938 1.00 86.06 69 SER A O 1
ATOM 540 N N . VAL A 1 70 ? -7.718 2.605 -6.250 1.00 87.25 70 VAL A N 1
ATOM 541 C CA . VAL A 1 70 ? -6.346 3.058 -6.470 1.00 87.25 70 VAL A CA 1
ATOM 542 C C . VAL A 1 70 ? -5.844 2.536 -7.814 1.00 87.25 70 VAL A C 1
ATOM 544 O O . VAL A 1 70 ? -6.053 1.382 -8.176 1.00 87.25 70 VAL A O 1
ATOM 547 N N . ALA A 1 71 ? -5.184 3.408 -8.566 1.00 85.50 71 ALA A N 1
ATOM 548 C CA . ALA A 1 71 ? -4.520 3.054 -9.806 1.00 85.50 71 ALA A CA 1
ATOM 549 C C . ALA A 1 71 ? -3.102 3.614 -9.752 1.00 85.50 71 ALA A C 1
ATOM 551 O O . ALA A 1 71 ? -2.920 4.822 -9.589 1.00 85.50 71 ALA A O 1
ATOM 552 N N . PHE A 1 72 ? -2.109 2.739 -9.872 1.00 88.81 72 PHE A N 1
ATOM 553 C CA . PHE A 1 72 ? -0.703 3.129 -9.899 1.00 88.81 72 PHE A CA 1
ATOM 554 C C . PHE A 1 72 ? -0.266 3.434 -11.333 1.00 88.81 72 PHE A C 1
ATOM 556 O O . PHE A 1 72 ? -0.680 2.754 -12.279 1.00 88.81 72 PHE A O 1
ATOM 563 N N . ASN A 1 73 ? 0.589 4.441 -11.526 1.00 86.81 73 ASN A N 1
ATOM 564 C CA . ASN A 1 73 ? 1.165 4.694 -12.839 1.00 86.81 73 ASN A CA 1
ATOM 565 C C . ASN A 1 73 ? 2.293 3.715 -13.161 1.00 86.81 73 ASN A C 1
ATOM 567 O O . ASN A 1 73 ? 2.823 2.972 -12.331 1.00 86.81 73 ASN A O 1
ATOM 571 N N . LYS A 1 74 ? 2.691 3.759 -14.432 1.00 85.44 74 LYS A N 1
ATOM 572 C CA . LYS A 1 74 ? 3.877 3.063 -14.923 1.00 85.44 74 LYS A CA 1
ATOM 573 C C . LYS A 1 74 ? 5.138 3.669 -14.294 1.00 85.44 74 LYS A C 1
ATOM 575 O O . LYS A 1 74 ? 5.215 4.892 -14.159 1.00 85.44 74 LYS A O 1
ATOM 580 N N . PRO A 1 75 ? 6.153 2.845 -13.994 1.00 83.75 75 PRO A N 1
ATOM 581 C CA . PRO A 1 75 ? 7.408 3.305 -13.431 1.00 83.75 75 PRO A CA 1
ATOM 582 C C . PRO A 1 75 ? 8.126 4.272 -14.381 1.00 83.75 75 PRO A C 1
ATOM 584 O O . PRO A 1 75 ? 7.964 4.185 -15.610 1.00 83.75 75 PRO A O 1
ATOM 587 N N . PRO A 1 76 ? 8.962 5.171 -13.831 1.00 78.88 76 PRO A N 1
ATOM 588 C CA . PRO A 1 76 ? 9.782 6.075 -14.623 1.00 78.88 76 PRO A CA 1
ATOM 589 C C . PRO A 1 76 ? 10.703 5.314 -15.587 1.00 78.88 76 PRO A C 1
ATOM 591 O O . PRO A 1 76 ? 11.084 4.160 -15.366 1.00 78.88 76 PRO A O 1
ATOM 594 N N . ILE A 1 77 ? 11.069 5.978 -16.687 1.00 76.75 77 ILE A N 1
ATOM 595 C CA . ILE A 1 77 ? 11.900 5.398 -17.750 1.00 76.75 77 ILE A CA 1
ATOM 596 C C . ILE A 1 77 ? 13.197 4.837 -17.150 1.00 76.75 77 ILE A C 1
ATOM 598 O O . ILE A 1 77 ? 13.919 5.533 -16.443 1.00 76.75 77 ILE A O 1
ATOM 602 N N . GLY A 1 78 ? 13.494 3.572 -17.455 1.00 74.62 78 GLY A N 1
ATOM 603 C CA . GLY A 1 78 ? 14.681 2.870 -16.954 1.00 74.62 78 GLY A CA 1
ATOM 604 C C . GLY A 1 78 ? 14.443 2.033 -15.695 1.00 74.62 78 GLY A C 1
ATOM 605 O O . GLY A 1 78 ? 15.305 1.225 -15.351 1.00 74.62 78 GLY A O 1
ATOM 606 N N . ARG A 1 79 ? 13.273 2.140 -15.049 1.00 75.56 79 ARG A N 1
ATOM 607 C CA . ARG A 1 79 ? 12.859 1.230 -13.972 1.00 75.56 79 ARG A CA 1
ATOM 608 C C . ARG A 1 79 ? 11.856 0.196 -14.462 1.00 75.56 79 ARG A C 1
ATOM 610 O O . ARG A 1 79 ? 11.102 0.424 -15.406 1.00 75.56 79 ARG A O 1
ATOM 617 N N . ARG A 1 80 ? 11.890 -0.981 -13.832 1.00 77.69 80 ARG A N 1
ATOM 618 C CA . ARG A 1 80 ? 10.948 -2.070 -14.123 1.00 77.69 80 ARG A CA 1
ATOM 619 C C . ARG A 1 80 ? 9.676 -1.965 -13.290 1.00 77.69 80 ARG A C 1
ATOM 621 O O . ARG A 1 80 ? 8.639 -2.378 -13.797 1.00 77.69 80 ARG A O 1
ATOM 628 N N . GLY A 1 81 ? 9.738 -1.360 -12.104 1.00 87.25 81 GLY A N 1
ATOM 629 C CA . GLY A 1 81 ? 8.596 -1.291 -11.203 1.00 87.25 81 GLY A CA 1
ATOM 630 C C . GLY A 1 81 ? 8.389 -2.580 -10.401 1.00 87.25 81 GLY A C 1
ATOM 631 O O . GLY A 1 81 ? 9.191 -3.517 -10.510 1.00 87.25 81 GLY A O 1
ATOM 632 N N . TYR A 1 82 ? 7.279 -2.636 -9.666 1.00 89.31 82 TYR A N 1
ATOM 633 C CA . TYR A 1 82 ? 6.773 -3.836 -8.996 1.00 89.31 82 TYR A CA 1
ATOM 634 C C . TYR A 1 82 ? 5.813 -4.633 -9.870 1.00 89.31 82 TYR A C 1
ATOM 636 O O . TYR A 1 82 ? 5.151 -4.086 -10.749 1.00 89.31 82 TYR A O 1
ATOM 644 N N . ASN A 1 83 ? 5.745 -5.942 -9.641 1.00 88.50 83 ASN A N 1
ATOM 645 C CA . ASN A 1 83 ? 4.826 -6.814 -10.354 1.00 88.50 83 ASN A CA 1
ATOM 646 C C . ASN A 1 83 ? 3.363 -6.440 -10.063 1.00 88.50 83 ASN A C 1
ATOM 648 O O . ASN A 1 83 ? 2.925 -6.523 -8.918 1.00 88.50 83 ASN A O 1
ATOM 652 N N . GLU A 1 84 ? 2.622 -6.073 -11.111 1.00 87.38 84 GLU A N 1
ATOM 653 C CA . GLU A 1 84 ? 1.212 -5.677 -11.027 1.00 87.38 84 GLU A CA 1
ATOM 654 C C . GLU A 1 84 ? 0.371 -6.773 -10.365 1.00 87.38 84 GLU A C 1
ATOM 656 O O . GLU A 1 84 ? -0.365 -6.490 -9.428 1.00 87.38 84 GLU A O 1
ATOM 661 N N . ASP A 1 85 ? 0.583 -8.036 -10.753 1.00 87.38 85 ASP A N 1
ATOM 662 C CA . ASP A 1 85 ? -0.170 -9.178 -10.226 1.00 87.38 85 ASP A CA 1
ATOM 663 C C . ASP A 1 85 ? 0.022 -9.366 -8.704 1.00 87.38 85 ASP A C 1
ATOM 665 O O . ASP A 1 85 ? -0.914 -9.731 -7.991 1.00 87.38 85 ASP A O 1
ATOM 669 N N . GLU A 1 86 ? 1.234 -9.127 -8.182 1.00 88.94 86 GLU A N 1
ATOM 670 C CA . GLU A 1 86 ? 1.502 -9.253 -6.740 1.00 88.94 86 GLU A CA 1
ATOM 671 C C . GLU A 1 86 ? 0.948 -8.071 -5.948 1.00 88.94 86 GLU A C 1
ATOM 673 O O . GLU A 1 86 ? 0.436 -8.257 -4.842 1.00 88.94 86 GLU A O 1
ATOM 678 N N . VAL A 1 87 ? 1.044 -6.868 -6.515 1.00 88.94 87 VAL A N 1
ATOM 679 C CA . VAL A 1 87 ? 0.489 -5.658 -5.910 1.00 88.94 87 VAL A CA 1
ATOM 680 C C . VAL A 1 87 ? -1.034 -5.759 -5.858 1.00 88.94 87 VAL A C 1
ATOM 682 O O . VAL A 1 87 ? -1.605 -5.571 -4.787 1.00 88.94 87 VAL A O 1
ATOM 685 N N . ASP A 1 88 ? -1.690 -6.146 -6.953 1.00 88.69 88 ASP A N 1
ATOM 686 C CA . ASP A 1 88 ? -3.146 -6.311 -7.021 1.00 88.69 88 ASP A CA 1
ATOM 687 C C . ASP A 1 88 ? -3.635 -7.362 -6.009 1.00 88.69 88 ASP A C 1
ATOM 689 O O . ASP A 1 88 ? -4.541 -7.099 -5.215 1.00 88.69 88 ASP A O 1
ATOM 693 N N . ALA A 1 89 ? -2.970 -8.523 -5.940 1.00 88.44 89 ALA A N 1
ATOM 694 C CA . ALA A 1 89 ? -3.301 -9.562 -4.963 1.00 88.44 89 ALA A CA 1
ATOM 695 C C . ALA A 1 89 ? -3.117 -9.096 -3.507 1.00 88.44 89 ALA A C 1
ATOM 697 O O . ALA A 1 89 ? -3.817 -9.556 -2.597 1.00 88.44 89 ALA A O 1
ATOM 698 N N . PHE A 1 90 ? -2.160 -8.201 -3.260 1.00 88.88 90 PHE A N 1
ATOM 699 C CA . PHE A 1 90 ? -1.959 -7.602 -1.949 1.00 88.88 90 PHE A CA 1
ATOM 700 C C . PHE A 1 90 ? -3.048 -6.576 -1.617 1.00 88.88 90 PHE A C 1
ATOM 702 O O . PHE A 1 90 ? -3.592 -6.615 -0.510 1.00 88.88 90 PHE A O 1
ATOM 709 N N . LEU A 1 91 ? -3.422 -5.716 -2.570 1.00 89.00 91 LEU A N 1
ATOM 710 C CA . LEU A 1 91 ? -4.522 -4.762 -2.418 1.00 89.00 91 LEU A CA 1
ATOM 711 C C . LEU A 1 91 ? -5.841 -5.462 -2.071 1.00 89.00 91 LEU A C 1
ATOM 713 O O . LEU A 1 91 ? -6.521 -5.028 -1.143 1.00 89.00 91 LEU A O 1
ATOM 717 N N . ASP A 1 92 ? -6.158 -6.582 -2.727 1.00 88.88 92 ASP A N 1
ATOM 718 C CA . ASP A 1 92 ? -7.342 -7.402 -2.420 1.00 88.88 92 ASP A CA 1
ATOM 719 C C . ASP A 1 92 ? -7.370 -7.852 -0.949 1.00 88.88 92 ASP A C 1
ATOM 721 O O . ASP A 1 92 ? -8.408 -7.835 -0.278 1.00 88.88 92 ASP A O 1
ATOM 725 N N . ARG A 1 93 ? -6.212 -8.249 -0.406 1.00 87.50 93 ARG A N 1
ATOM 726 C CA . ARG A 1 93 ? -6.102 -8.649 1.003 1.00 87.50 93 ARG A CA 1
ATOM 727 C C . ARG A 1 93 ? -6.258 -7.452 1.942 1.00 87.50 93 ARG A C 1
ATOM 729 O O . ARG A 1 93 ? -6.922 -7.581 2.973 1.00 87.50 93 ARG A O 1
ATOM 736 N N . VAL A 1 94 ? -5.675 -6.302 1.598 1.00 87.50 94 VAL A N 1
ATOM 737 C CA . VAL A 1 94 ? -5.816 -5.057 2.371 1.00 87.50 94 VAL A CA 1
ATOM 738 C C . VAL A 1 94 ? -7.274 -4.602 2.398 1.00 87.50 94 VAL A C 1
ATOM 740 O O . VAL A 1 94 ? -7.788 -4.283 3.471 1.00 87.50 94 VAL A O 1
ATOM 743 N N . GLU A 1 95 ? -7.963 -4.624 1.253 1.00 88.81 95 GLU A N 1
ATOM 744 C CA . GLU A 1 95 ? -9.385 -4.286 1.147 1.00 88.81 95 GLU A CA 1
ATOM 745 C C . GLU A 1 95 ? -10.213 -5.165 2.087 1.00 88.81 95 GLU A C 1
ATOM 747 O O . GLU A 1 95 ? -10.972 -4.650 2.916 1.00 88.81 95 GLU A O 1
ATOM 752 N N . GLN A 1 96 ? -10.047 -6.488 1.994 1.00 87.44 96 GLN A N 1
ATOM 753 C CA . GLN A 1 96 ? -10.769 -7.424 2.851 1.00 87.44 96 GLN A CA 1
ATOM 754 C C . GLN A 1 96 ? -10.508 -7.149 4.331 1.00 87.44 96 GLN A C 1
ATOM 756 O O . GLN A 1 96 ? -11.445 -7.171 5.129 1.00 87.44 96 GLN A O 1
ATOM 761 N N . GLN A 1 97 ? -9.268 -6.828 4.698 1.00 84.94 97 GLN A N 1
ATOM 762 C CA . GLN A 1 97 ? -8.920 -6.564 6.086 1.00 84.94 97 GLN A CA 1
ATOM 763 C C . GLN A 1 97 ? -9.521 -5.256 6.616 1.00 84.94 97 GLN A C 1
ATOM 765 O O . GLN A 1 97 ? -10.049 -5.226 7.729 1.00 84.94 97 GLN A O 1
ATOM 770 N N . LEU A 1 98 ? -9.500 -4.181 5.825 1.00 83.25 98 LEU A N 1
ATOM 771 C CA . LEU A 1 98 ? -10.167 -2.923 6.182 1.00 83.25 98 LEU A CA 1
ATOM 772 C C . LEU A 1 98 ? -11.682 -3.101 6.298 1.00 83.25 98 LEU A C 1
ATOM 774 O O . LEU A 1 98 ? -12.322 -2.481 7.146 1.00 83.25 98 LEU A O 1
ATOM 778 N N . ARG A 1 99 ? -12.256 -3.973 5.468 1.00 84.19 99 ARG A N 1
ATOM 779 C CA . ARG A 1 99 ? -13.686 -4.276 5.458 1.00 84.19 99 ARG A CA 1
ATOM 780 C C . ARG A 1 99 ? -14.122 -5.135 6.647 1.00 84.19 99 ARG A C 1
ATOM 782 O O . ARG A 1 99 ? -15.226 -4.936 7.134 1.00 84.19 99 ARG A O 1
ATOM 789 N N . GLN A 1 100 ? -13.270 -6.041 7.131 1.00 80.94 100 GLN A N 1
ATOM 790 C CA . GLN A 1 100 ? -13.523 -6.836 8.342 1.00 80.94 100 GLN A CA 1
ATOM 791 C C . GLN A 1 100 ? -13.386 -6.029 9.643 1.00 80.94 100 GLN A C 1
ATOM 793 O O . GLN A 1 100 ? -13.945 -6.418 10.664 1.00 80.94 100 GLN A O 1
ATOM 798 N N . ARG A 1 101 ? -12.617 -4.932 9.628 1.00 69.56 101 ARG A N 1
ATOM 799 C CA . ARG A 1 101 ? -12.318 -4.106 10.812 1.00 69.56 101 ARG A CA 1
ATOM 800 C C . ARG A 1 101 ? -13.283 -2.929 11.037 1.00 69.56 101 ARG A C 1
ATOM 802 O O . ARG A 1 101 ? -13.133 -2.246 12.051 1.00 69.56 101 ARG A O 1
ATOM 809 N N . ARG A 1 102 ? -14.217 -2.666 10.115 1.00 59.78 102 ARG A N 1
ATOM 810 C CA . ARG A 1 102 ? -15.280 -1.650 10.254 1.00 59.78 102 ARG A CA 1
ATOM 811 C C . ARG A 1 102 ? -16.540 -2.239 10.870 1.00 59.78 102 ARG A C 1
ATOM 813 O O . ARG A 1 102 ? -17.182 -1.489 11.635 1.00 59.78 102 ARG A O 1
#

Radius of gyration: 17.22 Å; Cα contacts (8 Å, |Δi|>4): 103; chains: 1; bounding box: 37×25×63 Å

Secondary structure (DSSP, 8-state):
----------------S--HHHHHH--PPPPPTT---B-HHHHHHHHHHHHHHHH-TTT----HHHHHH--PPPPPTT---B-HHHHHHHHHHHHHHHHH--

pLDDT: mean 78.64, std 13.74, range [39.12, 90.19]

Foldseek 3Di:
DDDDPPPPPPPPDPPPADALVNLVPDDFDFAPPPDFAFAQVVLVVVSVLLSCCRVCVPPRPDALVNLVPDDGDTYPPPDRHGHNVVSVVVSVRSSVRRVVVD

Solvent-accessible surface area (backbone atoms only — not comparable to full-atom values): 6237 Å² total; per-residue (Å²): 140,83,86,82,81,72,77,76,69,77,73,74,69,91,63,95,52,87,46,42,66,55,54,73,66,61,78,76,53,68,34,61,92,94,54,78,14,28,21,52,71,56,52,51,59,46,41,54,52,49,27,47,28,66,74,35,63,88,79,39,84,80,43,42,67,54,54,72,66,60,78,76,55,71,34,62,92,95,54,52,31,27,20,51,72,59,51,52,58,47,42,56,52,51,25,54,43,50,61,75,73,108

Organism: NCBI:txid487514

Sequence (102 aa):
MPLFRKRQAAEVPPHSGLTPEDVRGVAFSKPPIGKRGYNEDEVDAFLDRVEEALRNPRASTLTPADVRSVAFNKPPIGRRGYNEDEVDAFLDRVEQQLRQRR

InterPro domains:
  IPR007793 DivIVA [PTHR35794] (61-99)
  IPR019933 DivIVA domain [TIGR03544] (18-54)
  IPR019933 DivIVA domain [TIGR03544] (62-98)

Mean predicted aligned error: 9.61 Å